Protein AF-A0A353NPZ1-F1 (afdb_monomer)

Solvent-accessible surface area (backbone atoms only — not comparable to full-atom values): 4678 Å² total; per-residue (Å²): 143,59,69,73,57,50,62,73,75,46,57,68,69,53,50,50,38,20,48,53,53,18,59,78,69,70,39,81,43,68,68,47,40,50,50,28,58,73,70,48,52,42,76,52,88,72,80,72,79,75,68,74,83,70,74,72,89,42,101,84,61,78,55,74,70,75,75,62,71,72,87,130

Sequence (72 aa):
MGIMRLARTYSTERMEAASHRALTSGACSYKSIASILEKGLDQVPFRQESKPATVLNHANVRGPEYYSEKEE

Fol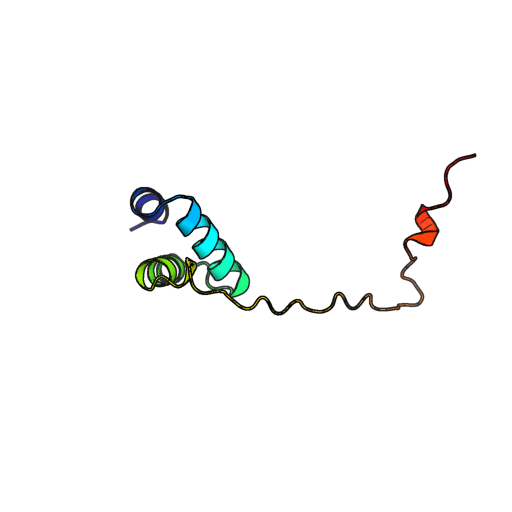dseek 3Di:
DDPVVVPVVDDPLLLVLLCVVCVLVVNNDPVSSVCCSVVVVSVPPDPPPPPPPPPVPDPPDDDPVVVPPDDD

Structure (mmCIF, N/CA/C/O backbone):
data_AF-A0A353NPZ1-F1
#
_entry.id   AF-A0A353NPZ1-F1
#
loop_
_atom_site.group_PDB
_atom_site.id
_atom_site.type_symbol
_atom_site.label_atom_id
_atom_site.label_alt_id
_atom_site.label_comp_id
_atom_site.label_asym_id
_atom_site.label_entity_id
_atom_site.label_seq_id
_atom_site.pdbx_PDB_ins_code
_atom_site.Cartn_x
_atom_site.Cartn_y
_atom_site.Cartn_z
_atom_site.occupancy
_atom_site.B_iso_or_equiv
_atom_site.auth_seq_id
_atom_site.auth_comp_id
_atom_site.auth_asym_id
_atom_site.auth_atom_id
_atom_site.pdbx_PDB_model_num
ATOM 1 N N . MET A 1 1 ? 7.210 15.242 8.164 1.00 61.16 1 MET A N 1
ATOM 2 C CA . MET A 1 1 ? 6.024 14.353 8.188 1.00 61.16 1 MET A CA 1
ATOM 3 C C . MET A 1 1 ? 6.430 13.008 7.609 1.00 61.16 1 MET A C 1
ATOM 5 O O . MET A 1 1 ? 6.832 12.982 6.457 1.00 61.16 1 MET A O 1
ATOM 9 N N . GLY A 1 2 ? 6.435 11.939 8.411 1.00 85.00 2 GLY A N 1
ATOM 10 C CA . GLY A 1 2 ? 6.976 10.630 8.014 1.00 85.00 2 GLY A CA 1
ATOM 11 C C . GLY A 1 2 ? 5.926 9.519 7.994 1.00 85.00 2 GLY A C 1
ATOM 12 O O . GLY A 1 2 ? 4.868 9.649 8.612 1.00 85.00 2 GLY A O 1
ATOM 13 N N . ILE A 1 3 ? 6.245 8.414 7.313 1.00 85.56 3 ILE A N 1
ATOM 14 C CA . ILE A 1 3 ? 5.362 7.248 7.133 1.00 85.56 3 ILE A CA 1
ATOM 15 C C . ILE A 1 3 ? 4.904 6.642 8.474 1.00 85.56 3 ILE A C 1
ATOM 17 O O . ILE A 1 3 ? 3.745 6.274 8.624 1.00 85.56 3 ILE A O 1
ATOM 21 N N . MET A 1 4 ? 5.765 6.663 9.500 1.00 88.06 4 MET A N 1
ATOM 22 C CA . MET A 1 4 ? 5.430 6.154 10.837 1.00 88.06 4 MET A CA 1
ATOM 23 C C . MET A 1 4 ? 4.293 6.917 11.520 1.00 88.06 4 MET A C 1
ATOM 25 O O . MET A 1 4 ? 3.614 6.368 12.381 1.00 88.06 4 MET A O 1
ATOM 29 N N . ARG A 1 5 ? 4.066 8.185 11.156 1.00 88.94 5 ARG A N 1
ATOM 30 C CA . ARG A 1 5 ? 2.933 8.944 11.694 1.00 88.94 5 ARG A CA 1
ATOM 31 C C . ARG A 1 5 ? 1.626 8.522 11.029 1.00 88.94 5 ARG A C 1
ATOM 33 O O . ARG A 1 5 ? 0.633 8.388 11.729 1.00 88.94 5 ARG A O 1
ATOM 40 N N . LEU A 1 6 ? 1.647 8.248 9.720 1.00 88.25 6 LEU A N 1
ATOM 41 C CA . LEU A 1 6 ? 0.489 7.692 9.010 1.00 88.25 6 LEU A CA 1
ATOM 42 C C . LEU A 1 6 ? 0.098 6.329 9.595 1.00 88.25 6 LEU A C 1
ATOM 44 O O . LEU A 1 6 ? -1.083 6.094 9.815 1.00 88.25 6 LEU A O 1
ATOM 48 N N . ALA A 1 7 ? 1.078 5.488 9.935 1.00 87.25 7 ALA A N 1
ATOM 49 C CA . ALA A 1 7 ? 0.847 4.184 10.563 1.00 87.25 7 ALA A CA 1
ATOM 50 C C . ALA A 1 7 ? 0.158 4.261 11.937 1.00 87.25 7 ALA A C 1
ATOM 52 O O . ALA A 1 7 ? -0.423 3.286 12.392 1.00 87.25 7 ALA A O 1
ATOM 53 N N . ARG A 1 8 ? 0.230 5.414 12.617 1.00 90.00 8 ARG A N 1
ATOM 54 C CA . ARG A 1 8 ? -0.485 5.658 13.881 1.00 90.00 8 ARG A CA 1
ATOM 55 C C . ARG A 1 8 ? -1.892 6.215 13.669 1.00 90.00 8 ARG A C 1
ATOM 57 O O . ARG A 1 8 ? -2.704 6.143 14.581 1.00 90.00 8 ARG A O 1
ATOM 64 N N . THR A 1 9 ? -2.155 6.829 12.517 1.00 91.38 9 THR A N 1
ATOM 65 C CA . THR A 1 9 ? -3.446 7.455 12.189 1.00 91.38 9 THR A CA 1
ATOM 66 C C . THR A 1 9 ? -4.388 6.487 11.479 1.00 91.38 9 THR A C 1
ATOM 68 O O . THR A 1 9 ? -5.592 6.527 11.710 1.00 91.38 9 THR A O 1
ATOM 71 N N . TYR A 1 10 ? -3.850 5.628 10.617 1.00 90.94 10 TYR A N 1
ATOM 72 C CA . TYR A 1 10 ? -4.605 4.635 9.858 1.00 90.94 10 TYR A CA 1
ATOM 73 C C . TYR A 1 10 ? -4.380 3.241 10.443 1.00 90.94 10 TYR A C 1
ATOM 75 O O . TYR A 1 10 ? -3.327 2.974 11.018 1.00 90.94 10 TYR A O 1
ATOM 83 N N . SER A 1 11 ? -5.363 2.349 10.296 1.00 92.38 11 SER A N 1
ATOM 84 C CA . SER A 1 11 ? -5.207 0.953 10.704 1.00 92.38 11 SER A CA 1
ATOM 85 C C . SER A 1 11 ? -4.142 0.245 9.865 1.00 92.38 11 SER A C 1
ATOM 87 O O . SER A 1 11 ? -3.844 0.641 8.733 1.00 92.38 11 SER A O 1
ATOM 89 N N . THR A 1 12 ? -3.588 -0.831 10.421 1.00 91.31 12 THR A N 1
ATOM 90 C CA . THR A 1 12 ? -2.611 -1.694 9.746 1.00 91.31 12 THR A CA 1
ATOM 91 C C . THR A 1 12 ? -3.143 -2.215 8.414 1.00 91.31 12 THR A C 1
ATOM 93 O O . THR A 1 12 ? -2.466 -2.074 7.404 1.00 91.31 12 THR A O 1
ATOM 96 N N . GLU A 1 13 ? -4.390 -2.685 8.386 1.00 91.19 13 GLU A N 1
ATOM 97 C CA . GLU A 1 13 ? -5.049 -3.196 7.178 1.00 91.19 13 GLU A CA 1
ATOM 98 C C . GLU A 1 13 ? -5.067 -2.161 6.041 1.00 91.19 13 GLU A C 1
ATOM 100 O O . GLU A 1 13 ? -4.656 -2.437 4.912 1.00 91.19 13 GLU A O 1
ATOM 105 N N . ARG A 1 14 ? -5.456 -0.918 6.351 1.00 92.56 14 ARG A N 1
ATOM 106 C CA . ARG A 1 14 ? -5.476 0.169 5.363 1.00 92.56 14 ARG A CA 1
ATOM 107 C C . ARG A 1 14 ? -4.073 0.551 4.904 1.00 92.56 14 ARG A C 1
ATOM 109 O O . ARG A 1 14 ? -3.873 0.883 3.736 1.00 92.56 14 ARG A O 1
ATOM 116 N N . MET A 1 15 ? -3.094 0.506 5.807 1.00 92.25 15 MET A N 1
ATOM 117 C CA . MET A 1 15 ? -1.697 0.780 5.474 1.00 92.25 15 MET A CA 1
ATOM 118 C C . MET A 1 15 ? -1.123 -0.271 4.520 1.00 92.25 15 MET A C 1
ATOM 120 O O . MET A 1 15 ? -0.433 0.090 3.564 1.00 92.25 15 MET A O 1
ATOM 124 N N . GLU A 1 16 ? -1.424 -1.546 4.743 1.00 91.69 16 GLU A N 1
ATOM 125 C CA . GLU A 1 16 ? -0.998 -2.641 3.870 1.00 91.69 16 GLU A CA 1
ATOM 126 C C . GLU A 1 16 ? -1.661 -2.545 2.496 1.00 91.69 16 GLU A C 1
ATOM 128 O O . GLU A 1 16 ? -0.961 -2.569 1.482 1.00 91.69 16 GLU A O 1
ATOM 133 N N . ALA A 1 17 ? -2.976 -2.314 2.445 1.00 91.94 17 ALA A N 1
ATOM 134 C CA . ALA A 1 17 ? -3.705 -2.117 1.193 1.00 91.94 17 ALA A CA 1
ATOM 135 C C . ALA A 1 17 ? -3.176 -0.909 0.395 1.00 91.94 17 ALA A C 1
ATOM 137 O O . ALA A 1 17 ? -2.934 -1.001 -0.814 1.00 91.94 17 ALA A O 1
ATOM 138 N N . ALA A 1 18 ? -2.906 0.215 1.068 1.00 92.50 18 ALA A N 1
ATOM 139 C CA . ALA A 1 18 ? -2.310 1.388 0.437 1.00 92.50 18 ALA A CA 1
ATOM 140 C C . ALA A 1 18 ? -0.886 1.123 -0.072 1.00 92.50 18 ALA A C 1
ATOM 142 O O . ALA A 1 18 ? -0.533 1.570 -1.165 1.00 92.50 18 ALA A O 1
ATOM 143 N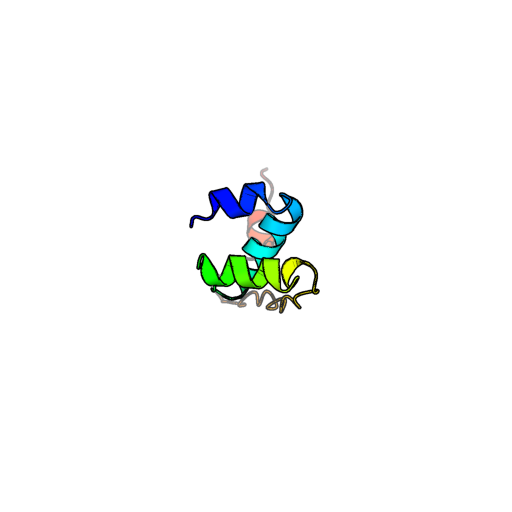 N . SER A 1 19 ? -0.079 0.378 0.688 1.00 90.94 19 SER A N 1
ATOM 144 C CA . SER A 1 19 ? 1.288 0.002 0.303 1.00 90.94 19 SER A CA 1
ATOM 145 C C . SER A 1 19 ? 1.288 -0.936 -0.901 1.00 90.94 19 SER A C 1
ATOM 147 O O . SER A 1 19 ? 2.039 -0.722 -1.850 1.00 90.94 19 SER A O 1
ATOM 149 N N . HIS A 1 20 ? 0.387 -1.918 -0.921 1.00 90.50 20 HIS A N 1
ATOM 150 C CA . HIS A 1 20 ? 0.195 -2.811 -2.060 1.00 90.50 20 HIS A CA 1
ATOM 151 C C . HIS A 1 20 ? -0.222 -2.035 -3.320 1.00 90.50 20 HIS A C 1
ATOM 153 O O . HIS A 1 20 ? 0.338 -2.227 -4.404 1.00 90.50 20 HIS A O 1
ATOM 159 N N . ARG A 1 21 ? 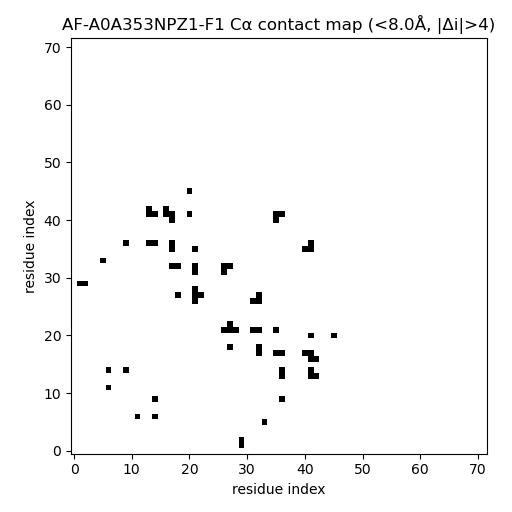-1.146 -1.078 -3.182 1.00 90.12 21 ARG A N 1
ATOM 160 C CA . ARG A 1 21 ? -1.544 -0.187 -4.281 1.00 90.12 21 ARG A CA 1
ATOM 161 C C . ARG A 1 21 ? -0.401 0.721 -4.748 1.00 90.12 21 ARG A C 1
ATOM 163 O O . ARG A 1 21 ? -0.237 0.948 -5.946 1.00 90.12 21 ARG A O 1
ATOM 170 N N . ALA A 1 22 ? 0.410 1.236 -3.829 1.00 91.56 22 ALA A N 1
ATOM 171 C CA . ALA A 1 22 ? 1.579 2.047 -4.160 1.00 91.56 22 ALA A CA 1
ATOM 172 C C . ALA A 1 22 ? 2.639 1.234 -4.919 1.00 91.56 22 ALA A C 1
ATOM 174 O O . ALA A 1 22 ? 3.161 1.713 -5.921 1.00 91.56 22 ALA A O 1
ATOM 175 N N . LEU A 1 23 ? 2.903 -0.008 -4.503 1.00 90.44 23 LEU A N 1
ATOM 176 C CA . LEU A 1 23 ? 3.844 -0.912 -5.172 1.00 90.44 23 LEU A CA 1
ATOM 177 C C . LEU A 1 23 ? 3.387 -1.271 -6.587 1.00 90.44 23 LEU A C 1
ATOM 179 O O . LEU A 1 23 ? 4.160 -1.158 -7.534 1.00 90.44 23 LEU A O 1
ATOM 183 N N . THR A 1 24 ? 2.118 -1.645 -6.742 1.00 86.50 24 THR A N 1
ATOM 184 C CA . THR A 1 24 ? 1.541 -2.006 -8.050 1.00 86.50 24 THR A CA 1
ATOM 185 C C . THR A 1 24 ? 1.496 -0.830 -9.026 1.00 86.50 24 THR A C 1
ATOM 187 O O . THR A 1 24 ? 1.651 -1.031 -10.226 1.00 86.50 24 THR A O 1
ATOM 190 N N . SER A 1 25 ? 1.339 0.398 -8.524 1.00 84.62 25 SER A N 1
ATOM 191 C CA . SER A 1 25 ? 1.375 1.627 -9.332 1.00 84.62 25 SER A CA 1
ATOM 192 C C . SER A 1 25 ? 2.767 2.264 -9.458 1.00 84.62 25 SER A C 1
ATOM 194 O O . SER A 1 25 ? 2.913 3.258 -10.167 1.00 84.62 25 SER A O 1
ATOM 196 N N . GLY A 1 26 ? 3.789 1.733 -8.775 1.00 86.81 26 GLY A N 1
ATOM 197 C CA . GLY A 1 26 ? 5.140 2.310 -8.730 1.00 86.81 26 GLY A CA 1
ATOM 198 C C . GLY A 1 26 ? 5.252 3.635 -7.958 1.00 86.81 26 GLY A C 1
ATOM 199 O O . GLY A 1 26 ? 6.262 4.330 -8.050 1.00 86.81 26 GLY A O 1
ATOM 200 N N . ALA A 1 27 ? 4.231 4.007 -7.187 1.00 86.12 27 ALA A N 1
ATOM 201 C CA . ALA A 1 27 ? 4.119 5.285 -6.496 1.00 86.12 27 ALA A CA 1
ATOM 202 C C . ALA A 1 27 ? 4.450 5.166 -4.994 1.00 86.12 27 ALA A C 1
ATOM 204 O O . ALA A 1 27 ? 3.653 5.543 -4.137 1.00 86.12 27 ALA A O 1
ATOM 205 N N . CYS A 1 28 ? 5.644 4.675 -4.648 1.00 87.12 28 CYS A N 1
ATOM 206 C CA . CYS A 1 28 ? 6.083 4.433 -3.259 1.00 87.12 28 CYS A CA 1
ATOM 207 C C . CYS A 1 28 ? 6.556 5.693 -2.501 1.00 87.12 28 CYS A C 1
ATOM 209 O O . CYS A 1 28 ? 7.418 5.623 -1.625 1.00 87.12 28 CYS A O 1
ATOM 211 N N . SER A 1 29 ? 6.021 6.868 -2.837 1.00 91.06 29 SER A N 1
ATOM 212 C CA . SER A 1 29 ? 6.352 8.113 -2.139 1.00 91.06 29 SER A CA 1
ATOM 213 C C . SER A 1 29 ? 5.422 8.339 -0.945 1.00 91.06 29 SER A C 1
ATOM 215 O O . SER A 1 29 ? 4.254 7.949 -0.972 1.00 91.06 29 SER A O 1
ATOM 217 N N . TYR A 1 30 ? 5.896 9.051 0.083 1.00 91.56 30 TYR A N 1
ATOM 218 C CA . TYR A 1 30 ? 5.047 9.456 1.211 1.00 91.56 30 TYR A CA 1
ATOM 219 C C . TYR A 1 30 ? 3.773 10.177 0.745 1.00 91.56 30 TYR A C 1
ATOM 221 O O . TYR A 1 30 ? 2.684 9.865 1.217 1.00 91.56 30 TYR A O 1
ATOM 229 N N . LYS A 1 31 ? 3.902 11.117 -0.203 1.00 91.38 31 LYS A N 1
ATOM 230 C CA . LYS A 1 31 ? 2.766 11.882 -0.742 1.00 91.38 31 LYS A CA 1
ATOM 231 C C . LYS A 1 31 ? 1.753 10.976 -1.440 1.00 91.38 31 LYS A C 1
ATOM 233 O O . LYS A 1 31 ? 0.555 11.176 -1.276 1.00 91.38 31 LYS A O 1
ATOM 238 N N . SER A 1 32 ? 2.228 9.980 -2.182 1.00 91.38 32 SER A N 1
ATOM 239 C CA . SER A 1 32 ? 1.365 9.012 -2.860 1.00 91.38 32 SER A CA 1
ATOM 240 C C . SER A 1 32 ? 0.613 8.144 -1.861 1.00 91.38 32 SER A C 1
ATOM 242 O O . SER A 1 32 ? -0.606 8.062 -1.946 1.00 91.38 32 SER A O 1
ATOM 244 N N . ILE A 1 33 ? 1.303 7.567 -0.874 1.00 91.94 33 ILE A N 1
ATOM 245 C CA . ILE A 1 33 ? 0.669 6.728 0.155 1.00 91.94 33 ILE A CA 1
ATOM 246 C C . ILE A 1 33 ? -0.328 7.548 0.983 1.00 91.94 33 ILE A C 1
ATOM 248 O O . ILE A 1 33 ? -1.450 7.102 1.212 1.00 91.94 33 ILE A O 1
ATOM 252 N N . ALA A 1 34 ? 0.042 8.773 1.369 1.00 92.81 34 ALA A N 1
ATOM 253 C CA . ALA A 1 34 ? -0.862 9.692 2.054 1.00 92.81 34 ALA A CA 1
ATOM 254 C C . ALA A 1 34 ? -2.109 9.986 1.208 1.00 92.81 34 ALA A C 1
ATOM 256 O O . ALA A 1 34 ? -3.218 9.879 1.715 1.00 92.81 34 ALA A O 1
ATOM 257 N N . SER A 1 35 ? -1.949 10.280 -0.088 1.00 93.38 35 SER A N 1
ATOM 258 C CA . SER A 1 35 ? -3.0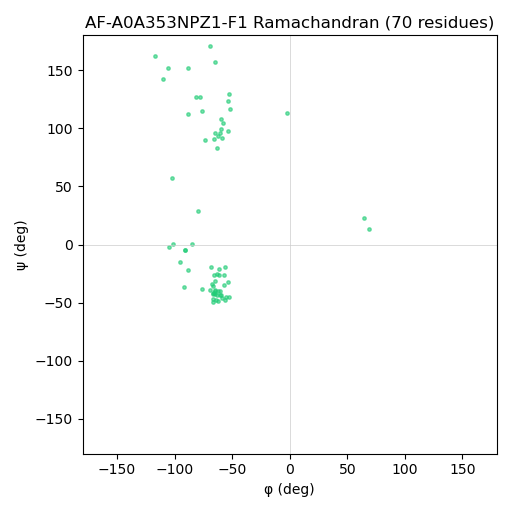83 10.551 -0.978 1.00 93.38 35 SER A CA 1
ATOM 259 C C . SER A 1 35 ? -3.957 9.317 -1.223 1.00 93.38 35 SER A C 1
ATOM 261 O O . SER A 1 35 ? -5.173 9.455 -1.327 1.00 93.38 35 SER A O 1
ATOM 263 N N . ILE A 1 36 ? -3.372 8.115 -1.275 1.00 92.38 36 ILE A N 1
ATOM 264 C CA . ILE A 1 36 ? -4.116 6.851 -1.378 1.00 92.38 36 ILE A CA 1
ATOM 265 C C . ILE A 1 36 ? -5.012 6.663 -0.147 1.00 92.38 36 ILE A C 1
ATOM 267 O O . ILE A 1 36 ? -6.204 6.406 -0.304 1.00 92.38 36 ILE A O 1
ATOM 271 N N . LEU A 1 37 ? -4.457 6.855 1.054 1.00 92.00 37 LEU A N 1
ATOM 272 C CA . LEU A 1 37 ? -5.180 6.722 2.324 1.00 92.00 37 LEU A CA 1
ATOM 273 C C . LEU A 1 37 ? -6.221 7.831 2.537 1.00 92.00 37 LEU A C 1
ATOM 275 O O . LEU A 1 37 ? -7.311 7.568 3.046 1.00 92.00 37 LEU A O 1
ATOM 279 N N . GLU A 1 38 ? -5.903 9.066 2.150 1.00 92.44 38 GLU A N 1
ATOM 280 C CA . GLU A 1 38 ? -6.804 10.219 2.259 1.00 92.44 38 GLU A CA 1
ATOM 281 C C . GLU A 1 38 ? -8.017 10.072 1.336 1.00 92.44 38 GLU A C 1
ATOM 283 O O . GLU A 1 38 ? -9.146 10.322 1.748 1.00 92.44 38 GLU A O 1
ATOM 288 N N . LYS A 1 39 ? -7.797 9.599 0.105 1.00 92.25 39 LYS A N 1
ATOM 289 C CA . LYS A 1 39 ? -8.855 9.412 -0.897 1.00 92.25 39 LYS A CA 1
ATOM 290 C C . LYS A 1 39 ? -9.591 8.074 -0.782 1.00 92.25 39 LYS A C 1
ATOM 292 O O . LYS A 1 39 ? -10.453 7.798 -1.609 1.00 92.25 39 LYS A O 1
ATOM 297 N N . GLY A 1 40 ? -9.235 7.224 0.185 1.00 90.31 40 GLY A N 1
ATOM 298 C CA . GLY A 1 40 ? -9.840 5.895 0.349 1.00 90.31 40 GLY A CA 1
ATOM 299 C C . GLY A 1 40 ? -9.571 4.948 -0.825 1.00 90.31 40 GLY A C 1
ATOM 300 O O . GLY A 1 40 ? -10.320 4.003 -1.060 1.00 90.31 40 GLY A O 1
ATOM 301 N N . LEU A 1 41 ? -8.504 5.197 -1.588 1.00 88.12 41 LEU A N 1
ATOM 302 C CA . LEU A 1 41 ? -8.121 4.368 -2.728 1.00 88.12 41 LEU A CA 1
ATOM 303 C C . LEU A 1 41 ? -7.643 2.980 -2.278 1.00 88.12 41 LEU A C 1
ATOM 305 O O . LEU A 1 41 ? -7.647 2.044 -3.066 1.00 88.12 41 LEU A O 1
ATOM 309 N N . ASP A 1 42 ? -7.263 2.813 -1.020 1.00 86.81 42 ASP A N 1
ATOM 310 C CA . ASP A 1 42 ? -6.976 1.501 -0.441 1.00 86.81 42 ASP A CA 1
ATOM 311 C C . ASP A 1 42 ? -8.187 0.545 -0.452 1.00 86.81 42 ASP A C 1
ATOM 313 O O . ASP A 1 42 ? -7.994 -0.662 -0.531 1.00 86.81 42 ASP A O 1
ATOM 317 N N . GLN A 1 43 ? -9.420 1.067 -0.452 1.00 86.50 43 GLN A N 1
ATOM 318 C CA . GLN A 1 43 ? -10.656 0.264 -0.422 1.00 86.50 4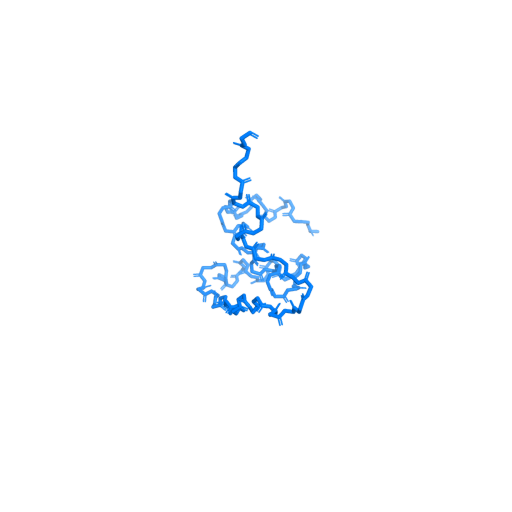3 GLN A CA 1
ATOM 319 C C . GLN A 1 43 ? -11.248 0.006 -1.810 1.00 86.50 43 GLN A C 1
ATOM 321 O O . GLN A 1 43 ? -12.125 -0.839 -1.979 1.00 86.50 43 GLN A O 1
ATOM 326 N N . VAL A 1 44 ? -10.799 0.752 -2.820 1.00 85.94 44 VAL A N 1
ATOM 327 C CA . VAL A 1 44 ? -11.297 0.580 -4.184 1.00 85.94 44 VAL A CA 1
ATOM 328 C C . VAL A 1 44 ? -10.624 -0.652 -4.784 1.00 85.94 44 VAL A C 1
ATOM 330 O O . VAL A 1 44 ? -9.389 -0.679 -4.815 1.00 85.94 44 VAL A O 1
ATOM 333 N N . PRO A 1 45 ? -11.389 -1.626 -5.314 1.00 72.38 45 PRO A N 1
ATOM 334 C CA . PRO A 1 45 ? -10.825 -2.802 -5.955 1.00 72.38 45 PRO A CA 1
ATOM 335 C C . PRO A 1 45 ? -9.931 -2.363 -7.115 1.00 72.38 45 PRO A C 1
ATOM 337 O O . PRO A 1 45 ? -10.392 -1.911 -8.165 1.00 72.38 45 PRO A O 1
ATOM 340 N N . PHE A 1 46 ? -8.621 -2.448 -6.897 1.00 68.31 46 PHE A N 1
ATOM 341 C CA . PHE A 1 46 ? -7.642 -2.228 -7.940 1.00 68.31 46 PHE A CA 1
ATOM 342 C C . PHE A 1 46 ? -7.648 -3.482 -8.799 1.00 68.31 46 PHE A C 1
ATOM 344 O O . PHE A 1 46 ? -7.318 -4.567 -8.318 1.00 68.31 46 PHE A O 1
ATOM 351 N N . ARG A 1 47 ? -8.070 -3.350 -10.058 1.00 63.91 47 ARG A N 1
ATOM 352 C CA . ARG A 1 47 ? -8.006 -4.456 -11.004 1.00 63.91 47 ARG A CA 1
ATOM 353 C C . ARG A 1 47 ? -6.533 -4.783 -11.219 1.00 63.91 47 ARG A C 1
ATOM 355 O O . ARG A 1 47 ? -5.866 -4.127 -12.010 1.00 63.91 47 ARG A O 1
ATOM 362 N N . GLN A 1 48 ? -6.026 -5.770 -10.482 1.00 62.50 48 GLN A N 1
ATOM 363 C CA . GLN A 1 48 ? -4.777 -6.418 -10.836 1.00 62.50 48 GLN A CA 1
ATOM 364 C C . GLN A 1 48 ? -5.003 -6.994 -12.224 1.00 62.50 48 GLN A C 1
ATOM 366 O O . GLN A 1 48 ? -5.779 -7.932 -12.406 1.00 62.50 48 GLN A O 1
ATOM 371 N N . GLU A 1 49 ? -4.366 -6.381 -13.213 1.00 60.12 49 GLU A N 1
ATOM 372 C CA . GLU A 1 49 ? -4.120 -7.050 -14.472 1.00 60.12 49 GLU A CA 1
ATOM 373 C C . GLU A 1 49 ? -3.266 -8.259 -14.109 1.00 60.12 49 GLU A C 1
ATOM 375 O O . GLU A 1 49 ? -2.058 -8.153 -13.883 1.00 60.12 49 GLU A O 1
ATOM 380 N N . SER A 1 50 ? -3.923 -9.405 -13.941 1.00 59.75 50 SER A N 1
ATOM 381 C CA . SER A 1 50 ? -3.272 -10.696 -13.942 1.00 59.75 50 SER A CA 1
ATOM 382 C C . SER A 1 50 ? -2.595 -10.790 -15.295 1.00 59.75 50 SER A C 1
ATOM 384 O O . SER A 1 50 ? -3.206 -11.180 -16.287 1.00 59.75 50 SER A O 1
ATOM 386 N N . LYS A 1 51 ? -1.331 -10.352 -15.357 1.00 62.66 51 LYS A N 1
ATOM 387 C CA . LYS A 1 51 ? -0.478 -10.682 -16.487 1.00 62.66 51 LYS A CA 1
ATOM 388 C C . LYS A 1 51 ? -0.592 -12.194 -16.599 1.00 62.66 51 LYS A C 1
ATOM 390 O O . LYS A 1 51 ? -0.268 -12.866 -15.612 1.00 62.66 51 LYS A O 1
ATOM 395 N N . PRO A 1 52 ? -1.124 -12.727 -17.713 1.00 63.28 52 PRO A N 1
ATOM 396 C CA . PRO A 1 52 ? -1.109 -14.159 -17.892 1.00 63.28 52 PRO A CA 1
ATOM 397 C C . PRO A 1 52 ? 0.342 -14.565 -17.681 1.00 63.28 52 PRO A C 1
ATOM 399 O O . PRO A 1 52 ? 1.254 -13.914 -18.203 1.00 63.28 52 PRO A O 1
ATOM 402 N N . ALA A 1 53 ? 0.556 -15.563 -16.827 1.00 64.38 53 ALA A N 1
ATOM 403 C CA . ALA A 1 53 ? 1.8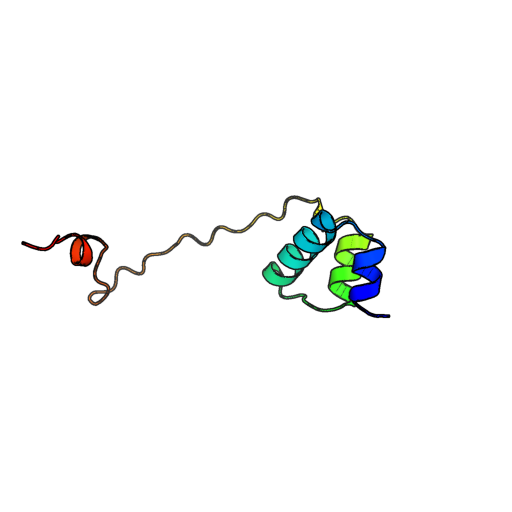37 -16.224 -16.749 1.00 64.38 53 ALA A CA 1
ATOM 404 C C . ALA A 1 53 ? 2.030 -16.874 -18.117 1.00 64.38 53 ALA A C 1
ATOM 406 O O . ALA A 1 53 ? 1.666 -18.026 -18.335 1.00 64.38 53 ALA A O 1
ATOM 407 N N . THR A 1 54 ? 2.516 -16.095 -19.080 1.00 63.50 54 THR A N 1
ATOM 408 C CA . THR A 1 54 ? 3.057 -16.623 -20.311 1.00 63.50 54 THR A CA 1
ATOM 409 C C . THR A 1 54 ? 4.279 -17.380 -19.847 1.00 63.50 54 THR A C 1
ATOM 411 O O . THR A 1 54 ? 5.359 -16.813 -19.684 1.00 63.50 54 THR A O 1
ATOM 414 N N . VAL A 1 55 ? 4.087 -18.665 -19.559 1.00 67.12 55 VAL A N 1
ATOM 415 C CA . VAL A 1 55 ? 5.153 -19.639 -19.689 1.00 67.12 55 VAL A CA 1
ATOM 416 C C . VAL A 1 55 ? 5.640 -19.462 -21.116 1.00 67.12 55 VAL A C 1
ATOM 418 O O . VAL A 1 55 ? 4.991 -19.860 -22.080 1.00 67.12 55 VAL A O 1
ATOM 421 N N . LEU A 1 56 ? 6.717 -18.693 -21.261 1.00 64.62 56 LEU A N 1
ATOM 422 C CA . LEU A 1 56 ? 7.436 -18.595 -22.513 1.00 64.62 56 LEU A CA 1
ATOM 423 C C . LEU A 1 56 ? 7.886 -20.023 -22.796 1.00 64.62 56 LEU A C 1
ATOM 425 O O . LEU A 1 56 ? 8.837 -20.501 -22.182 1.00 64.62 56 LEU A O 1
ATOM 429 N N . ASN A 1 57 ? 7.148 -20.714 -23.667 1.00 65.44 57 ASN A N 1
ATOM 430 C CA . ASN A 1 57 ? 7.559 -21.999 -24.205 1.00 65.44 57 ASN A 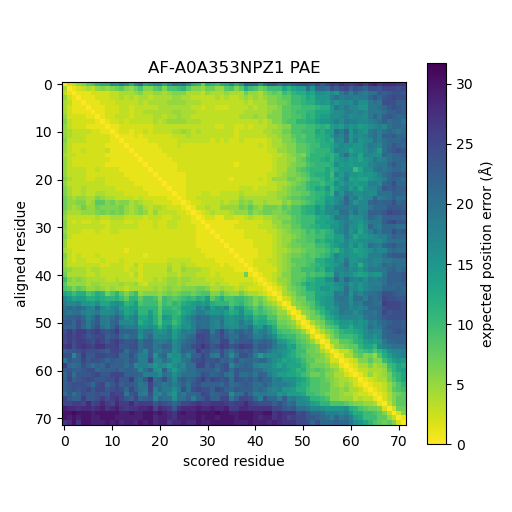CA 1
ATOM 431 C C . ASN A 1 57 ? 8.845 -21.739 -24.982 1.00 65.44 57 ASN A C 1
ATOM 433 O O . ASN A 1 57 ? 8.832 -21.309 -26.133 1.00 65.44 57 ASN A O 1
ATOM 437 N N . HIS A 1 58 ? 9.965 -21.919 -24.297 1.00 73.75 58 HIS A N 1
ATOM 438 C CA . HIS A 1 58 ? 11.293 -21.797 -24.855 1.00 73.75 58 HIS A CA 1
ATOM 439 C C . HIS A 1 58 ? 11.898 -23.193 -24.905 1.00 73.75 58 HIS A C 1
ATOM 441 O O . HIS A 1 58 ? 11.731 -23.970 -23.969 1.00 73.75 58 HIS A O 1
ATOM 447 N N . ALA A 1 59 ? 12.661 -23.492 -25.956 1.00 76.06 59 ALA A N 1
ATOM 448 C CA . ALA A 1 59 ? 13.270 -24.810 -26.161 1.00 76.06 59 ALA A CA 1
ATOM 449 C C . ALA A 1 59 ? 14.162 -25.283 -24.991 1.00 76.06 59 ALA A C 1
ATOM 451 O O . ALA A 1 59 ? 14.420 -26.470 -24.845 1.00 76.06 59 ALA A O 1
ATOM 452 N N . ASN A 1 60 ? 14.610 -24.349 -24.146 1.00 76.12 60 ASN A N 1
ATOM 453 C CA . ASN A 1 60 ? 15.484 -24.610 -22.999 1.00 76.12 60 ASN A CA 1
ATOM 454 C C . ASN A 1 60 ? 14.767 -24.559 -21.639 1.00 76.12 60 ASN A C 1
ATOM 456 O O . ASN A 1 60 ? 15.416 -24.761 -20.614 1.00 76.12 60 ASN A O 1
ATOM 460 N N . VAL A 1 61 ? 13.468 -24.249 -21.595 1.00 72.44 61 VAL A N 1
ATOM 461 C CA . VAL A 1 61 ? 12.707 -24.235 -20.338 1.00 72.44 61 VAL A CA 1
ATOM 462 C C . VAL A 1 61 ? 12.166 -25.639 -20.110 1.00 72.44 61 VAL A C 1
ATOM 464 O O . VAL A 1 61 ? 11.331 -26.126 -20.866 1.00 72.44 61 VAL A O 1
ATOM 467 N N . ARG A 1 62 ? 12.684 -26.308 -19.079 1.00 74.69 62 ARG A N 1
ATOM 468 C CA . ARG A 1 62 ? 12.247 -27.651 -18.690 1.00 74.69 62 ARG A CA 1
ATOM 469 C C . ARG A 1 62 ? 10.972 -27.535 -17.858 1.00 74.69 62 ARG A C 1
ATOM 471 O O . ARG A 1 62 ? 10.929 -26.757 -16.907 1.00 74.69 62 ARG A O 1
ATOM 478 N N . GLY A 1 63 ? 9.937 -28.267 -18.261 1.00 77.56 63 GLY A N 1
ATOM 479 C CA . GLY A 1 63 ? 8.636 -28.274 -17.595 1.00 77.56 63 GLY A CA 1
ATOM 480 C C . GLY A 1 63 ? 8.671 -28.940 -16.214 1.00 77.56 63 GLY A C 1
ATOM 481 O O . GLY A 1 63 ? 9.675 -29.560 -15.852 1.00 77.56 63 GLY 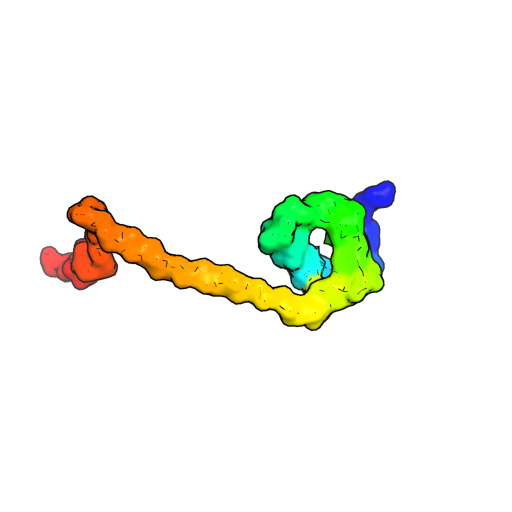A O 1
ATOM 482 N N . PRO A 1 64 ? 7.580 -28.835 -15.437 1.00 73.06 64 PRO A N 1
ATOM 483 C CA . PRO A 1 64 ? 7.451 -29.487 -14.132 1.00 73.06 64 PRO A CA 1
ATOM 484 C C . PRO A 1 64 ? 7.644 -31.011 -14.198 1.00 73.06 64 PRO A C 1
ATOM 486 O O . PRO A 1 64 ? 8.117 -31.608 -13.229 1.00 73.06 64 PRO A O 1
ATOM 489 N N . GLU A 1 65 ? 7.374 -31.636 -15.348 1.00 70.69 65 GLU A N 1
ATOM 490 C CA . GLU A 1 65 ? 7.733 -33.034 -15.616 1.00 70.69 65 GLU A CA 1
ATOM 491 C C . GLU A 1 65 ? 9.225 -33.358 -15.394 1.00 70.69 65 GLU A C 1
ATOM 493 O O . GLU A 1 65 ? 9.524 -34.446 -14.917 1.00 70.69 65 GLU A O 1
ATOM 498 N N . TYR A 1 66 ? 1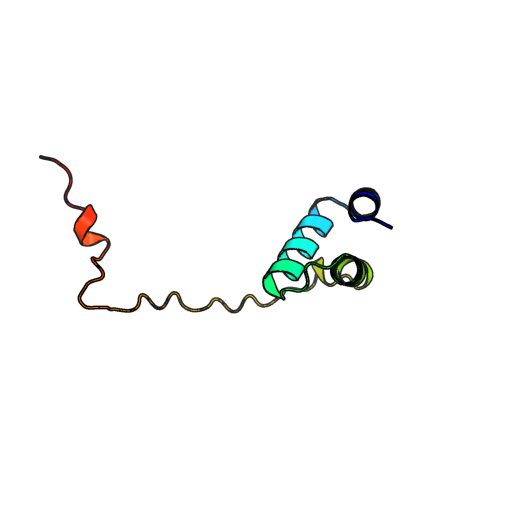0.158 -32.425 -15.624 1.00 77.25 66 TYR A N 1
ATOM 499 C CA . TYR A 1 66 ? 11.599 -32.669 -15.432 1.00 77.25 66 TYR A CA 1
ATOM 500 C C . TYR A 1 66 ? 12.003 -32.908 -13.967 1.00 77.25 66 TYR A C 1
ATOM 502 O O . TYR A 1 66 ? 13.004 -33.561 -13.697 1.00 77.25 66 TYR A O 1
ATOM 510 N N . TYR A 1 67 ? 11.239 -32.371 -13.015 1.00 71.56 67 TYR A N 1
ATOM 511 C CA . TYR A 1 67 ? 11.500 -32.529 -11.579 1.00 71.56 67 TYR A CA 1
ATOM 512 C C . TYR A 1 67 ? 10.588 -33.576 -10.928 1.00 71.56 67 TYR A C 1
ATOM 514 O O . TYR A 1 67 ? 10.653 -33.777 -9.717 1.00 71.56 67 TYR A O 1
ATOM 522 N N . SER A 1 68 ? 9.709 -34.208 -11.712 1.00 73.75 68 SER A N 1
ATOM 523 C CA . SER A 1 68 ? 8.707 -35.153 -11.208 1.00 73.75 68 SER A CA 1
ATOM 524 C C . SER A 1 68 ? 9.194 -36.606 -11.192 1.00 73.75 68 SER A C 1
ATOM 526 O O . SER A 1 68 ? 8.490 -37.468 -10.667 1.00 73.75 68 SER A O 1
ATOM 528 N N . GLU A 1 69 ? 10.395 -36.889 -11.708 1.00 63.03 69 GLU A N 1
ATOM 529 C CA . GLU A 1 69 ? 11.057 -38.182 -11.524 1.00 63.03 69 GLU A CA 1
ATOM 530 C C . GLU A 1 69 ? 11.577 -38.275 -10.086 1.00 63.03 69 GLU A C 1
ATOM 532 O O . GLU A 1 69 ? 12.678 -37.842 -9.746 1.00 63.03 69 GLU A O 1
ATOM 537 N N . LYS A 1 70 ? 10.709 -38.803 -9.218 1.00 57.88 70 LYS A N 1
ATOM 538 C CA . LYS A 1 70 ? 11.097 -39.338 -7.919 1.00 57.88 70 LYS A CA 1
ATOM 539 C C . LYS A 1 70 ? 12.205 -40.372 -8.111 1.00 57.88 70 LYS A C 1
ATOM 541 O O . LYS A 1 70 ? 12.017 -41.345 -8.827 1.00 57.88 70 LYS A O 1
ATOM 546 N N . GLU A 1 71 ? 13.308 -40.101 -7.426 1.00 56.81 71 GLU A N 1
ATOM 547 C CA . GLU A 1 71 ? 14.163 -41.034 -6.688 1.00 56.81 71 GLU A CA 1
ATOM 548 C C . GLU A 1 71 ? 13.653 -42.494 -6.681 1.00 56.81 71 GLU A C 1
ATOM 550 O O . GLU A 1 71 ? 12.620 -42.791 -6.071 1.00 56.81 71 GLU A O 1
ATOM 555 N N . GLU A 1 72 ? 14.409 -43.375 -7.343 1.00 49.28 72 GLU A N 1
ATOM 556 C CA . GLU A 1 72 ? 14.523 -44.811 -7.052 1.00 49.28 72 GLU A CA 1
ATOM 557 C C . GLU A 1 72 ? 16.007 -45.133 -6.819 1.00 49.28 72 GLU A C 1
ATOM 559 O O . GLU A 1 72 ? 16.855 -44.534 -7.528 1.00 49.28 72 GLU A O 1
#

Mean predicted aligned error: 11.18 Å

Radius of gyration: 19.88 Å; Cα contacts (8 Å, |Δi|>4): 36; chains: 1; bounding box: 27×59×40 Å

Secondary structure (DSSP, 8-state):
--HHHHHHHS-HHHHHHHHHHHHHHT--SHHHHHHHHHTTTTTS--------------TT---GGGG-----

pLDDT: mean 80.68, std 12.23, range [49.28, 93.38]